Protein AF-A0A813DKB6-F1 (afdb_monomer_lite)

Secondary structure (DSSP, 8-state):
-HHHHHHHHHHHH-HHHHT---EE---SS-TTS-SEEEEEEEEEEE-TT--EEEEEEEEEEEETTEEEEEEEEEEETTEEEEEEEEE---TTB-PPPPTTPPPSB--TT-S--BBPPP--

Radius of gyration: 17.78 Å; chains: 1; bounding box: 48×29×41 Å

Foldseek 3Di:
DLQCVLCVVVCVVPVQNVPWDWAWDPDPDDPVPDQKTKTKTWRWDADPVRDTDTWIKIWIAGNVVGKIWMWTWDDDPPDIDTDTDDMPQPQFDQDDDDVPDDFPDDDPPDPTTGGGDDPD

pLDDT: mean 73.5, std 16.62, range [36.88, 92.88]

Organism: Polarella glacialis (NCBI:txid89957)

Structure (mmCIF, N/CA/C/O backbone):
data_AF-A0A813DKB6-F1
#
_entry.id   AF-A0A813DKB6-F1
#
loop_
_atom_site.group_PDB
_atom_site.id
_atom_site.type_symbol
_atom_site.label_atom_id
_atom_site.label_alt_id
_atom_site.label_comp_id
_atom_site.label_asym_id
_atom_site.label_entity_id
_atom_site.label_seq_id
_atom_site.pdbx_PDB_ins_code
_atom_site.Cartn_x
_atom_site.Cartn_y
_atom_site.Cartn_z
_atom_site.occupancy
_atom_site.B_iso_or_equiv
_atom_site.auth_seq_id
_atom_site.auth_comp_id
_atom_site.auth_asym_id
_atom_site.auth_atom_id
_atom_site.pdbx_PDB_model_num
ATOM 1 N N . ALA A 1 1 ? 4.210 -4.316 18.990 1.00 75.69 1 ALA A N 1
ATOM 2 C CA . ALA A 1 1 ? 3.966 -2.859 18.838 1.00 75.69 1 ALA A CA 1
ATOM 3 C C . ALA A 1 1 ? 2.849 -2.648 17.815 1.00 75.69 1 ALA A C 1
ATOM 5 O O . ALA A 1 1 ? 2.770 -3.451 16.893 1.00 75.69 1 ALA A O 1
ATOM 6 N N . TRP A 1 2 ? 1.994 -1.627 17.962 1.00 85.56 2 TRP A N 1
ATOM 7 C CA . TRP A 1 2 ? 0.790 -1.395 17.131 1.00 85.56 2 TRP A CA 1
ATOM 8 C C . TRP A 1 2 ? 1.026 -1.518 15.612 1.00 85.56 2 TRP A C 1
ATOM 10 O O . TRP A 1 2 ? 0.178 -2.033 14.896 1.00 85.56 2 TRP A O 1
ATOM 20 N N . LEU A 1 3 ? 2.212 -1.128 15.131 1.00 87.25 3 LEU A N 1
ATOM 21 C CA . LEU A 1 3 ? 2.604 -1.225 13.723 1.00 87.25 3 LEU A CA 1
ATOM 22 C C . LEU A 1 3 ? 2.464 -2.654 13.171 1.00 87.25 3 LEU A C 1
ATOM 24 O O . LEU A 1 3 ? 1.981 -2.838 12.060 1.00 87.25 3 LEU A O 1
ATOM 28 N N . GLN A 1 4 ? 2.844 -3.668 13.956 1.00 87.75 4 GLN A N 1
ATOM 29 C CA . GLN A 1 4 ? 2.677 -5.074 13.571 1.00 87.75 4 GLN A CA 1
ATOM 30 C C . GLN A 1 4 ? 1.203 -5.485 13.535 1.00 87.75 4 GLN A C 1
ATOM 32 O O . GLN A 1 4 ? 0.820 -6.246 12.657 1.00 87.75 4 GLN A O 1
ATOM 37 N N . GLN A 1 5 ? 0.374 -4.967 14.448 1.00 88.00 5 GLN A N 1
ATOM 38 C CA . GLN A 1 5 ? -1.061 -5.275 14.481 1.00 88.00 5 GLN A CA 1
ATOM 39 C C . GLN A 1 5 ? -1.774 -4.763 13.222 1.00 88.00 5 GLN A C 1
ATOM 41 O O . GLN A 1 5 ? -2.681 -5.425 12.735 1.00 88.00 5 GLN A O 1
ATOM 46 N N . VAL A 1 6 ? -1.333 -3.624 12.677 1.00 86.44 6 VAL A N 1
ATOM 47 C CA . VAL A 1 6 ? -1.876 -3.062 11.430 1.00 86.44 6 VAL A CA 1
ATOM 48 C C . VAL A 1 6 ? -1.288 -3.751 10.189 1.00 86.44 6 VAL A C 1
ATOM 50 O O . VAL A 1 6 ? -2.013 -4.040 9.241 1.00 86.44 6 VAL A O 1
ATOM 53 N N . LEU A 1 7 ? 0.018 -4.042 10.174 1.00 87.44 7 LEU A N 1
ATOM 54 C CA . LEU A 1 7 ? 0.693 -4.599 8.993 1.00 87.44 7 LEU A CA 1
ATOM 55 C C . LEU A 1 7 ? 0.439 -6.087 8.758 1.00 87.44 7 LEU A C 1
ATOM 57 O O . LEU A 1 7 ? 0.376 -6.508 7.605 1.00 87.44 7 LEU A O 1
ATOM 61 N N . GLU A 1 8 ? 0.359 -6.903 9.807 1.00 88.06 8 GLU A N 1
ATOM 62 C CA . GLU A 1 8 ? 0.365 -8.362 9.649 1.00 88.06 8 GLU A CA 1
ATOM 63 C C . GLU A 1 8 ? -0.849 -8.919 8.879 1.00 88.06 8 GLU A C 1
ATOM 65 O O . GLU A 1 8 ? -0.642 -9.775 8.010 1.00 88.06 8 GLU A O 1
ATOM 70 N N . PRO A 1 9 ? -2.085 -8.409 9.073 1.00 85.94 9 PRO A N 1
ATOM 71 C CA . PRO A 1 9 ? -3.223 -8.799 8.240 1.00 85.94 9 PRO A CA 1
ATOM 72 C C . PRO A 1 9 ? -2.972 -8.528 6.752 1.00 85.94 9 PRO A C 1
ATOM 74 O O . PRO A 1 9 ? -3.234 -9.378 5.902 1.00 85.94 9 PRO A O 1
ATOM 77 N N . VAL A 1 10 ? -2.380 -7.373 6.435 1.00 84.19 10 VAL A N 1
ATOM 78 C CA . VAL A 1 10 ? -2.063 -6.975 5.058 1.00 84.19 10 VAL A CA 1
ATOM 79 C C . VAL A 1 10 ? -0.943 -7.837 4.474 1.00 84.19 10 VAL A C 1
ATOM 81 O O . VAL A 1 10 ? -1.032 -8.252 3.322 1.00 84.19 10 VAL A O 1
ATOM 84 N N . ARG A 1 11 ? 0.085 -8.180 5.259 1.00 84.94 11 ARG A N 1
ATOM 85 C CA . ARG A 1 11 ? 1.163 -9.090 4.825 1.00 84.94 11 ARG A CA 1
ATOM 86 C C . ARG A 1 11 ? 0.660 -10.507 4.561 1.00 84.94 11 ARG A C 1
ATOM 88 O O . ARG A 1 11 ? 1.148 -11.155 3.641 1.00 84.94 11 ARG A O 1
ATOM 95 N N . THR A 1 12 ? -0.321 -10.959 5.337 1.00 79.38 12 THR A N 1
ATOM 96 C CA . THR A 1 12 ? -0.978 -12.257 5.136 1.00 79.38 12 THR A CA 1
ATOM 97 C C . THR A 1 12 ? -1.844 -12.247 3.875 1.00 79.38 12 THR A C 1
ATOM 99 O O . THR A 1 12 ? -1.794 -13.186 3.085 1.00 79.38 12 THR A O 1
ATOM 102 N N . ALA A 1 13 ? -2.605 -11.171 3.653 1.00 77.06 13 ALA A N 1
ATOM 103 C CA . ALA A 1 13 ? -3.496 -11.033 2.501 1.00 77.06 13 ALA A CA 1
ATOM 104 C C . ALA A 1 13 ? -2.761 -10.736 1.181 1.00 77.06 13 ALA A C 1
ATOM 106 O O . ALA A 1 13 ? -3.254 -11.084 0.109 1.00 77.06 13 ALA A O 1
ATOM 107 N N . VAL A 1 14 ? -1.584 -10.103 1.243 1.00 77.88 14 VAL A N 1
ATOM 108 C CA . VAL A 1 14 ? -0.786 -9.709 0.076 1.00 77.88 14 VAL A CA 1
ATOM 109 C C . VAL A 1 14 ? 0.591 -10.385 0.147 1.00 77.88 14 VAL A C 1
ATOM 111 O O . VAL A 1 14 ? 1.555 -9.788 0.638 1.00 77.88 14 VAL A O 1
ATOM 114 N N . PRO A 1 15 ? 0.737 -11.613 -0.395 1.00 74.31 15 PRO A N 1
ATOM 115 C CA . PRO A 1 15 ? 1.975 -12.397 -0.301 1.00 74.31 15 PRO A CA 1
ATOM 116 C C . PRO A 1 15 ? 3.216 -11.678 -0.840 1.00 74.31 15 PRO A C 1
ATOM 118 O O . PRO A 1 15 ? 4.328 -11.889 -0.358 1.00 74.31 15 PRO A O 1
ATOM 121 N N . GLN A 1 16 ? 3.028 -10.781 -1.813 1.00 74.25 16 GLN A N 1
ATOM 122 C CA . GLN A 1 16 ? 4.104 -9.964 -2.377 1.00 74.25 16 GLN A CA 1
ATOM 123 C C . GLN A 1 16 ? 4.773 -9.062 -1.327 1.00 74.25 16 GLN A C 1
ATOM 125 O O . GLN A 1 16 ? 5.943 -8.734 -1.482 1.00 74.25 16 GLN A O 1
ATOM 130 N N . LEU A 1 17 ? 4.064 -8.688 -0.255 1.00 74.50 17 LEU A N 1
ATOM 131 C CA . LEU A 1 17 ? 4.597 -7.892 0.855 1.00 74.50 17 LEU A CA 1
ATOM 132 C C . LEU A 1 17 ? 5.271 -8.738 1.925 1.00 74.50 17 LEU A C 1
ATOM 134 O O . LEU A 1 17 ? 6.164 -8.251 2.617 1.00 74.50 17 LEU A O 1
ATOM 138 N N . ALA A 1 18 ? 4.859 -9.998 2.077 1.00 74.69 18 ALA A N 1
ATOM 139 C CA . ALA A 1 18 ? 5.483 -10.911 3.026 1.00 74.69 18 ALA A CA 1
ATOM 140 C C . ALA A 1 18 ? 6.970 -11.127 2.695 1.00 74.69 18 ALA A C 1
ATOM 142 O O . ALA A 1 18 ? 7.784 -11.230 3.612 1.00 74.69 18 ALA A O 1
ATOM 143 N N . ALA A 1 19 ? 7.312 -11.113 1.401 1.00 75.69 19 ALA A N 1
ATOM 144 C CA . ALA A 1 19 ? 8.670 -11.273 0.884 1.00 75.69 19 ALA A CA 1
ATOM 145 C C . ALA A 1 19 ? 9.551 -10.009 0.969 1.00 75.69 19 ALA A C 1
ATOM 147 O O . ALA A 1 19 ? 10.743 -10.082 0.674 1.00 75.69 19 ALA A O 1
ATOM 148 N N . LEU A 1 20 ? 8.997 -8.848 1.339 1.00 79.94 20 LEU A N 1
ATOM 149 C CA . LEU A 1 20 ? 9.742 -7.590 1.363 1.00 79.94 20 LEU A CA 1
ATOM 150 C C . LEU A 1 20 ? 10.499 -7.397 2.679 1.00 79.94 20 LEU A C 1
ATOM 152 O O . LEU A 1 20 ? 9.928 -7.483 3.767 1.00 79.94 20 LEU A O 1
ATOM 156 N N . GLU A 1 21 ? 11.777 -7.027 2.579 1.00 82.44 21 GLU A N 1
ATOM 157 C CA . GLU A 1 21 ? 12.531 -6.503 3.717 1.00 82.44 21 GLU A CA 1
ATOM 158 C C . GLU A 1 21 ? 12.122 -5.040 3.955 1.00 82.44 21 G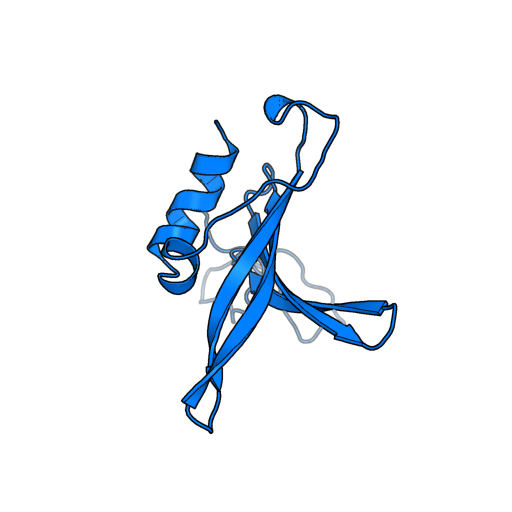LU A C 1
ATOM 160 O O . GLU A 1 21 ? 12.545 -4.129 3.238 1.00 82.44 21 GLU A O 1
ATOM 165 N N . LEU A 1 22 ? 11.261 -4.818 4.952 1.00 82.94 22 LEU A N 1
ATOM 166 C CA . LEU A 1 22 ? 10.778 -3.487 5.315 1.00 82.94 22 LEU A CA 1
ATOM 167 C C . LEU A 1 22 ? 11.802 -2.768 6.195 1.00 82.94 22 LEU A C 1
ATOM 169 O O . LEU A 1 22 ? 12.145 -3.226 7.287 1.00 82.94 22 LEU A O 1
ATOM 173 N N . ARG A 1 23 ? 12.249 -1.596 5.751 1.00 82.88 23 ARG A N 1
ATOM 174 C CA . ARG A 1 23 ? 13.129 -0.705 6.508 1.00 82.88 23 ARG A CA 1
ATOM 175 C C . ARG A 1 23 ? 12.371 0.545 6.892 1.00 82.88 23 ARG A C 1
ATOM 177 O O . ARG A 1 23 ? 11.771 1.202 6.050 1.00 82.88 23 ARG A O 1
ATOM 184 N N . ARG A 1 24 ? 12.409 0.909 8.167 1.00 77.56 24 ARG A N 1
ATOM 185 C CA . ARG A 1 24 ? 11.779 2.148 8.621 1.00 77.56 24 ARG A CA 1
ATOM 186 C C . ARG A 1 24 ? 12.527 3.349 8.045 1.00 77.56 24 ARG A C 1
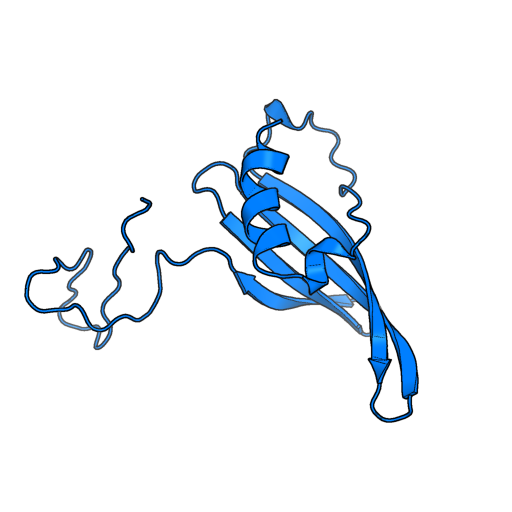ATOM 188 O O . ARG A 1 24 ? 13.759 3.390 8.111 1.00 77.56 24 ARG A O 1
ATOM 195 N N . SER A 1 25 ? 11.793 4.321 7.504 1.00 69.44 25 SER A N 1
ATOM 196 C CA . SER A 1 25 ? 12.376 5.622 7.178 1.00 69.44 25 SER A CA 1
ATOM 197 C C . SER A 1 25 ? 12.964 6.243 8.452 1.00 69.44 25 SER A C 1
ATOM 199 O O . SER A 1 25 ? 12.498 5.958 9.558 1.00 69.44 25 SER A O 1
ATOM 201 N N . ARG A 1 26 ? 14.041 7.029 8.333 1.00 62.44 26 ARG A N 1
ATOM 202 C CA . ARG A 1 26 ? 14.744 7.623 9.485 1.00 62.44 26 ARG A CA 1
ATOM 203 C C . ARG A 1 26 ? 13.892 8.710 10.147 1.00 62.44 26 ARG A C 1
ATOM 205 O O . ARG A 1 26 ? 14.194 9.895 10.038 1.00 62.44 26 ARG A O 1
ATOM 212 N N . ASP A 1 27 ? 12.881 8.305 10.898 1.00 57.06 27 ASP A N 1
ATOM 213 C CA . ASP A 1 27 ? 12.181 9.194 11.810 1.00 57.06 27 ASP A CA 1
ATOM 214 C C . ASP A 1 27 ? 12.975 9.300 13.110 1.00 57.06 27 ASP A C 1
ATOM 216 O O . ASP A 1 27 ? 13.328 8.300 13.736 1.00 57.06 27 ASP A O 1
ATOM 220 N N . LYS A 1 28 ? 13.227 10.535 13.551 1.00 55.50 28 LYS A N 1
ATOM 221 C CA . LYS A 1 28 ? 13.833 10.829 14.862 1.00 55.50 28 LYS A CA 1
ATOM 222 C C . LYS A 1 28 ? 12.870 10.577 16.035 1.00 55.50 28 LYS A C 1
ATOM 224 O O . LYS A 1 28 ? 13.244 10.811 17.180 1.00 55.50 28 LYS A O 1
ATOM 229 N N . VAL A 1 29 ? 11.637 10.138 15.762 1.00 58.94 29 VAL A N 1
ATOM 230 C CA . VAL A 1 29 ? 10.547 10.054 16.742 1.00 58.94 29 VAL A CA 1
ATOM 231 C C . VAL A 1 29 ? 10.245 8.586 17.107 1.00 58.94 29 VAL A C 1
ATOM 233 O O . VAL A 1 29 ? 10.095 7.739 16.212 1.00 58.94 29 VAL A O 1
ATOM 236 N N . PRO A 1 30 ? 10.149 8.246 18.409 1.00 60.59 30 PRO A N 1
ATOM 237 C CA . PRO A 1 30 ? 9.814 6.896 18.875 1.00 60.59 30 PRO A CA 1
ATOM 238 C C . PRO A 1 30 ? 8.477 6.406 18.304 1.00 60.59 30 PRO A C 1
ATOM 240 O O . PRO A 1 30 ? 7.501 7.149 18.312 1.00 60.59 30 PRO A O 1
ATOM 243 N N . SER A 1 31 ? 8.407 5.149 17.837 1.00 59.34 31 SER A N 1
ATOM 244 C CA . SER A 1 31 ? 7.247 4.626 17.076 1.00 59.34 31 SER A CA 1
ATOM 245 C C . SER A 1 31 ? 5.916 4.641 17.835 1.00 59.34 31 SER A C 1
ATOM 247 O O . SER A 1 31 ? 4.856 4.563 17.227 1.00 59.34 31 SER A O 1
ATOM 249 N N . GLU A 1 32 ? 5.955 4.727 19.162 1.00 63.12 32 GLU A N 1
ATOM 250 C CA . GLU A 1 32 ? 4.761 4.702 20.012 1.00 63.12 32 GLU A CA 1
ATOM 251 C C . GLU A 1 32 ? 4.027 6.047 20.053 1.00 63.12 32 GLU A C 1
ATOM 253 O O . GLU A 1 32 ? 2.825 6.075 20.314 1.00 63.12 32 GLU A O 1
ATOM 258 N N . ALA A 1 33 ? 4.733 7.140 19.741 1.00 65.94 33 ALA A N 1
ATOM 259 C CA . ALA A 1 33 ? 4.201 8.500 19.734 1.00 65.94 33 ALA A CA 1
ATOM 260 C C . ALA A 1 33 ? 3.734 8.967 18.345 1.00 65.94 33 ALA A C 1
ATOM 262 O O . ALA A 1 33 ? 3.176 10.056 18.229 1.00 65.94 33 ALA A O 1
ATOM 263 N N . VAL A 1 34 ? 3.969 8.178 17.289 1.00 73.75 34 VAL A N 1
ATOM 264 C CA . VAL A 1 34 ? 3.627 8.567 15.915 1.00 73.75 34 VAL A CA 1
ATOM 265 C C . VAL A 1 34 ? 2.365 7.838 15.469 1.00 73.75 34 VAL A C 1
ATOM 267 O O . VAL A 1 34 ? 2.275 6.617 15.571 1.00 73.75 34 VAL A O 1
ATOM 270 N N . ALA A 1 35 ? 1.386 8.595 14.974 1.00 81.38 35 ALA A N 1
ATOM 271 C CA . ALA A 1 35 ? 0.156 8.051 14.396 1.00 81.38 35 ALA A CA 1
ATOM 272 C C . ALA A 1 35 ? 0.369 7.458 12.990 1.00 81.38 35 ALA A C 1
ATOM 274 O O . ALA A 1 35 ? -0.519 6.792 12.468 1.00 81.38 35 ALA A O 1
ATOM 275 N N . GLU A 1 36 ? 1.535 7.698 12.390 1.00 85.94 36 GLU A N 1
ATOM 276 C CA . GLU A 1 36 ? 1.885 7.324 11.025 1.00 85.94 36 GLU A CA 1
ATOM 277 C C . GLU A 1 36 ? 3.351 6.877 10.960 1.00 85.94 36 GLU A C 1
ATOM 279 O O . GLU A 1 36 ? 4.217 7.463 11.607 1.00 85.94 36 GLU A O 1
ATOM 284 N N . VAL A 1 37 ? 3.649 5.840 10.181 1.00 87.81 37 VAL A N 1
ATOM 285 C CA . VAL A 1 37 ? 5.015 5.375 9.929 1.00 87.81 37 VAL A CA 1
ATOM 286 C C . VAL A 1 37 ? 5.199 5.132 8.439 1.00 87.81 37 VAL A C 1
ATOM 288 O O . VAL A 1 37 ? 4.396 4.439 7.816 1.00 87.81 37 VAL A O 1
ATOM 291 N N . TRP A 1 38 ? 6.302 5.646 7.895 1.00 88.25 38 TRP A N 1
ATOM 292 C CA . TRP A 1 38 ? 6.748 5.339 6.540 1.00 88.25 38 TRP A CA 1
ATOM 293 C C . TRP A 1 38 ? 7.830 4.262 6.560 1.00 88.25 38 TRP A C 1
ATOM 295 O O . TRP A 1 38 ? 8.852 4.377 7.248 1.00 88.25 38 TRP A O 1
ATOM 305 N N . LEU A 1 39 ? 7.610 3.206 5.786 1.00 89.62 39 LEU A N 1
ATOM 306 C CA . LEU A 1 39 ? 8.556 2.119 5.570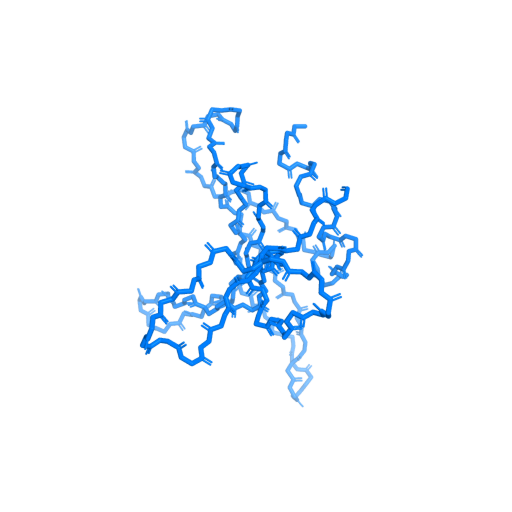 1.00 89.62 39 LEU A CA 1
ATOM 307 C C . LEU A 1 39 ? 8.981 2.121 4.103 1.00 89.62 39 LEU A C 1
ATOM 309 O O . LEU A 1 39 ? 8.160 2.309 3.216 1.00 89.62 39 LEU A O 1
ATOM 313 N N . ALA A 1 40 ? 10.256 1.881 3.846 1.00 89.56 40 ALA A N 1
ATOM 314 C CA . ALA A 1 40 ? 10.795 1.655 2.518 1.00 89.56 40 ALA A CA 1
ATOM 315 C C . ALA A 1 40 ? 11.096 0.168 2.338 1.00 89.56 40 ALA A C 1
ATOM 317 O O . ALA A 1 40 ? 11.538 -0.506 3.270 1.00 89.56 40 ALA A O 1
ATOM 318 N N . ALA A 1 41 ? 10.896 -0.338 1.130 1.00 88.75 41 ALA A N 1
ATOM 319 C CA . ALA A 1 41 ? 11.227 -1.706 0.780 1.00 88.75 41 ALA A CA 1
ATOM 320 C C . ALA A 1 41 ? 11.748 -1.781 -0.650 1.00 88.75 41 ALA A C 1
ATOM 322 O O . ALA A 1 41 ? 11.420 -0.944 -1.486 1.00 88.75 41 ALA A O 1
ATOM 323 N N . VAL A 1 42 ? 12.538 -2.806 -0.951 1.00 86.75 42 VAL A N 1
ATOM 324 C CA . VAL A 1 42 ? 12.957 -3.093 -2.325 1.00 86.75 42 VAL A CA 1
ATOM 325 C C . VAL A 1 42 ? 12.297 -4.392 -2.749 1.00 86.75 42 VAL A C 1
ATOM 327 O O . VAL A 1 42 ? 12.591 -5.448 -2.196 1.00 86.75 42 VAL A O 1
ATOM 330 N N . ALA A 1 43 ? 11.402 -4.306 -3.727 1.00 83.38 43 ALA A N 1
ATOM 331 C CA . ALA A 1 43 ? 10.840 -5.466 -4.392 1.00 83.38 43 ALA A CA 1
ATOM 332 C C . ALA A 1 43 ? 11.782 -5.904 -5.517 1.00 83.38 43 ALA A C 1
ATOM 334 O O . ALA A 1 43 ? 12.239 -5.084 -6.315 1.00 83.38 43 ALA A O 1
ATOM 335 N N . THR A 1 44 ? 12.071 -7.198 -5.592 1.00 80.69 44 THR A N 1
ATOM 336 C CA . THR A 1 44 ? 12.771 -7.803 -6.729 1.00 80.69 44 THR A CA 1
ATOM 337 C C . THR A 1 44 ? 11.768 -8.555 -7.587 1.00 80.69 44 THR A C 1
ATOM 339 O O . THR A 1 44 ? 11.062 -9.425 -7.082 1.00 80.69 44 THR A O 1
ATOM 342 N N . GLY A 1 45 ? 11.721 -8.240 -8.875 1.00 76.25 45 GLY A N 1
ATOM 343 C CA . GLY A 1 45 ? 10.909 -8.949 -9.861 1.00 76.25 45 GLY A CA 1
ATOM 344 C C . GLY A 1 45 ? 11.684 -9.173 -11.153 1.00 76.25 45 GLY A C 1
ATOM 345 O O . GLY A 1 45 ? 12.833 -8.753 -11.266 1.00 76.25 45 GLY A O 1
ATOM 346 N N . HIS A 1 46 ? 11.048 -9.823 -12.122 1.00 73.44 46 HIS A N 1
ATOM 347 C CA . HIS A 1 46 ? 11.580 -9.960 -13.476 1.00 73.44 46 HIS A CA 1
ATOM 348 C C . HIS A 1 46 ? 10.744 -9.101 -14.429 1.00 73.44 46 HIS A C 1
ATOM 350 O O . HIS A 1 46 ? 9.521 -9.024 -14.284 1.00 73.44 46 HIS A O 1
ATOM 356 N N . ASP A 1 47 ? 11.392 -8.408 -15.365 1.00 80.25 47 ASP A N 1
ATOM 357 C CA . ASP A 1 47 ? 10.686 -7.713 -16.443 1.00 80.25 47 ASP A CA 1
ATOM 358 C C . ASP A 1 47 ? 10.243 -8.685 -17.555 1.00 80.25 47 ASP A C 1
ATOM 360 O O . ASP A 1 47 ? 10.446 -9.896 -17.484 1.00 80.25 47 ASP A O 1
ATOM 364 N N . ARG A 1 48 ? 9.641 -8.153 -18.628 1.00 77.50 48 ARG A N 1
ATOM 365 C CA . ARG A 1 48 ? 9.218 -8.963 -19.789 1.00 77.50 48 ARG A CA 1
ATOM 366 C C . ARG A 1 48 ? 10.383 -9.624 -20.540 1.00 77.50 48 ARG A C 1
ATOM 368 O O . ARG A 1 48 ? 10.134 -10.509 -21.350 1.00 77.50 48 ARG A O 1
ATOM 375 N N . SER A 1 49 ? 11.615 -9.173 -20.309 1.00 82.50 49 SER A N 1
ATOM 376 C CA . SER A 1 49 ? 12.846 -9.727 -20.886 1.00 82.50 49 SER A CA 1
ATOM 377 C C . SER A 1 49 ? 13.569 -10.661 -19.909 1.00 82.50 49 SER A C 1
ATOM 379 O O . SER A 1 49 ? 14.741 -10.964 -20.128 1.00 82.50 49 SER A O 1
ATOM 381 N N . ASP A 1 50 ? 12.899 -11.069 -18.826 1.00 78.38 50 ASP A N 1
ATOM 382 C CA . ASP A 1 50 ? 13.443 -11.890 -17.742 1.00 78.38 50 ASP A CA 1
ATOM 383 C C . ASP A 1 50 ? 14.665 -11.269 -17.040 1.00 78.38 50 ASP A C 1
ATOM 385 O O . ASP A 1 50 ? 15.521 -11.948 -16.473 1.00 78.38 50 ASP A O 1
ATOM 389 N N . ARG A 1 51 ? 14.786 -9.937 -17.067 1.00 77.62 51 ARG A N 1
ATOM 390 C CA . ARG A 1 51 ? 15.829 -9.232 -16.319 1.00 77.62 51 ARG A CA 1
ATOM 391 C C . ARG A 1 51 ? 15.354 -8.957 -14.908 1.00 77.62 51 ARG A C 1
ATOM 393 O O . ARG A 1 51 ? 14.252 -8.452 -14.707 1.00 77.62 51 ARG A O 1
ATOM 400 N N . LEU A 1 52 ? 16.233 -9.202 -13.939 1.00 75.19 52 LEU A N 1
ATOM 401 C CA . LEU A 1 52 ? 16.004 -8.824 -12.551 1.00 75.19 52 LEU A CA 1
ATOM 402 C C . LEU A 1 52 ? 15.873 -7.298 -12.440 1.00 75.19 52 LEU A C 1
ATOM 404 O O . LEU A 1 52 ? 16.839 -6.561 -12.645 1.00 75.19 52 LEU A O 1
ATOM 408 N N . VAL A 1 53 ? 14.689 -6.828 -12.064 1.00 78.31 53 VAL A N 1
ATOM 409 C CA . VAL A 1 53 ? 14.401 -5.422 -11.789 1.00 78.31 53 VAL A CA 1
ATOM 410 C C . VAL A 1 53 ? 14.206 -5.236 -10.293 1.00 78.31 53 VAL A C 1
ATOM 412 O O . VAL A 1 53 ? 13.500 -5.996 -9.627 1.00 78.31 53 VAL A O 1
ATOM 415 N N . ARG A 1 54 ? 14.849 -4.197 -9.760 1.00 81.19 54 ARG A N 1
ATOM 416 C CA . ARG A 1 54 ? 14.630 -3.718 -8.397 1.00 81.19 54 ARG A CA 1
ATOM 417 C C . ARG A 1 54 ? 13.664 -2.548 -8.456 1.00 81.19 54 ARG A C 1
ATOM 419 O O . ARG A 1 54 ? 13.963 -1.543 -9.093 1.00 81.19 54 ARG A O 1
ATOM 426 N N . GLN A 1 55 ? 12.531 -2.683 -7.787 1.00 85.75 55 GLN A N 1
ATOM 427 C CA . GLN A 1 55 ? 11.534 -1.634 -7.659 1.00 85.75 55 GLN A CA 1
ATOM 428 C C . GLN A 1 55 ? 11.507 -1.147 -6.212 1.00 85.75 55 GLN A C 1
ATOM 430 O O . GLN A 1 55 ? 11.370 -1.944 -5.283 1.00 85.75 55 GLN A O 1
ATOM 435 N N . LEU A 1 56 ? 11.644 0.162 -6.017 1.00 89.44 56 LEU A N 1
ATOM 436 C CA . LEU A 1 56 ? 11.489 0.769 -4.703 1.00 89.44 56 LEU A CA 1
ATOM 437 C C . LEU A 1 56 ? 9.995 0.860 -4.370 1.00 89.44 56 LEU A C 1
ATOM 439 O O . LEU A 1 56 ? 9.194 1.322 -5.183 1.00 89.44 56 LEU A O 1
ATOM 443 N N . LYS A 1 57 ? 9.632 0.405 -3.174 1.00 90.12 57 LYS A N 1
ATOM 444 C CA . LYS A 1 57 ? 8.291 0.509 -2.605 1.00 90.12 57 LYS A CA 1
ATOM 445 C C . LYS A 1 57 ? 8.358 1.395 -1.369 1.00 90.12 57 LYS A C 1
ATOM 447 O O . LYS A 1 57 ? 9.305 1.298 -0.585 1.00 90.12 57 LYS A O 1
ATOM 452 N N . GLU A 1 58 ? 7.324 2.187 -1.153 1.00 91.50 58 GLU A N 1
ATOM 453 C CA . GLU A 1 58 ? 7.078 2.847 0.125 1.00 91.50 58 GLU A CA 1
ATOM 454 C C . GLU A 1 58 ? 5.730 2.405 0.679 1.00 91.50 58 GLU A C 1
ATOM 456 O O . GLU A 1 58 ? 4.754 2.296 -0.057 1.00 91.50 58 GLU A O 1
ATOM 461 N N . LEU A 1 59 ? 5.685 2.124 1.977 1.00 91.12 59 LEU A N 1
ATOM 462 C CA . LEU A 1 59 ? 4.477 1.766 2.698 1.00 91.12 59 LEU A CA 1
ATOM 463 C C . LEU A 1 59 ? 4.203 2.857 3.724 1.00 91.12 59 LEU A C 1
ATOM 465 O O . LEU A 1 59 ? 5.067 3.170 4.546 1.00 91.12 59 LEU A O 1
ATOM 469 N N . ARG A 1 60 ? 2.990 3.391 3.704 1.00 90.56 60 ARG A N 1
ATOM 470 C CA . ARG A 1 60 ? 2.488 4.307 4.720 1.00 90.56 60 ARG A CA 1
ATOM 471 C C . ARG A 1 60 ? 1.540 3.536 5.617 1.00 90.56 60 ARG A C 1
ATOM 473 O O . ARG A 1 60 ? 0.558 2.977 5.138 1.00 90.56 60 ARG A O 1
ATOM 480 N N . VAL A 1 61 ? 1.843 3.493 6.909 1.00 89.19 61 VAL A N 1
ATOM 481 C CA . VAL A 1 61 ? 1.030 2.784 7.897 1.00 89.19 61 VAL A CA 1
ATOM 482 C C . VAL A 1 61 ? 0.498 3.769 8.916 1.00 89.19 61 VAL A C 1
ATOM 484 O O . VAL A 1 61 ? 1.274 4.400 9.631 1.00 89.19 61 VAL A O 1
ATOM 487 N N . GLN A 1 62 ? -0.820 3.884 8.994 1.00 87.94 62 GLN A N 1
ATOM 488 C CA . GLN A 1 62 ? -1.524 4.721 9.954 1.00 87.94 62 GLN A CA 1
ATOM 489 C C . GLN A 1 62 ? -2.062 3.874 11.100 1.00 87.94 62 GLN A C 1
ATOM 491 O O . GLN A 1 62 ? -2.479 2.733 10.912 1.00 87.94 62 GLN A O 1
ATOM 496 N N . ARG A 1 63 ? -2.042 4.437 12.307 1.00 84.38 63 ARG A N 1
ATOM 497 C CA . ARG A 1 63 ? -2.561 3.788 13.512 1.00 84.38 63 ARG A CA 1
ATOM 498 C C . ARG A 1 63 ? -4.069 3.973 13.660 1.00 84.38 63 ARG A C 1
ATOM 500 O O . ARG A 1 63 ? -4.737 3.058 14.132 1.00 84.38 63 ARG A O 1
ATOM 507 N N . GLN A 1 64 ? -4.584 5.159 13.332 1.00 80.81 64 GLN A N 1
ATOM 508 C CA . GLN A 1 64 ? -5.986 5.513 13.548 1.00 80.81 64 GLN A CA 1
ATOM 509 C C . GLN A 1 64 ? -6.477 6.535 12.497 1.00 80.81 64 GLN A C 1
ATOM 511 O O . GLN A 1 64 ? -6.075 7.697 12.578 1.00 80.81 64 GLN A O 1
ATOM 516 N N . PRO A 1 65 ? -7.345 6.129 11.546 1.00 82.62 65 PRO A N 1
ATOM 517 C CA . PRO A 1 65 ? -7.797 4.750 11.325 1.00 82.62 65 PRO A CA 1
ATOM 518 C C . PRO A 1 65 ? -6.625 3.815 10.943 1.00 82.62 65 PRO A C 1
ATOM 520 O O . PRO A 1 65 ? -5.618 4.287 10.411 1.00 82.62 65 PRO A O 1
ATOM 523 N N . PRO A 1 66 ? -6.696 2.507 11.261 1.00 84.44 66 PRO A N 1
ATOM 524 C CA . PRO A 1 66 ? -5.653 1.555 10.891 1.00 84.44 66 PRO A CA 1
ATOM 525 C C . PRO A 1 66 ? -5.674 1.316 9.376 1.00 84.44 66 PRO A C 1
ATOM 527 O O . PRO A 1 66 ? -6.555 0.634 8.860 1.00 84.44 66 PRO A O 1
ATOM 530 N N . VAL A 1 67 ? -4.707 1.891 8.662 1.00 86.88 67 VAL A N 1
ATOM 531 C CA . VAL A 1 67 ? -4.632 1.843 7.193 1.00 86.88 67 VAL A CA 1
ATOM 532 C C . VAL A 1 67 ? -3.198 1.581 6.744 1.00 86.88 67 VAL A C 1
ATOM 534 O O . VAL A 1 67 ? -2.248 2.109 7.323 1.00 86.88 67 VAL A O 1
ATOM 537 N N . VAL A 1 68 ? -3.043 0.775 5.696 1.00 88.06 68 VAL A N 1
ATOM 538 C CA . VAL A 1 68 ? -1.786 0.522 4.990 1.00 88.06 68 VAL A CA 1
ATOM 539 C C . VAL A 1 68 ? -1.949 0.925 3.533 1.00 88.06 68 VAL A C 1
ATOM 541 O O . VAL A 1 68 ? -2.722 0.316 2.798 1.00 88.06 68 VAL A O 1
ATOM 544 N N . GLU A 1 69 ? -1.172 1.906 3.097 1.00 89.94 69 GLU A N 1
ATOM 545 C CA . GLU A 1 69 ? -1.073 2.311 1.696 1.00 89.94 69 GLU A CA 1
ATOM 546 C C . GLU A 1 69 ? 0.304 1.933 1.159 1.00 89.94 69 GLU A C 1
ATOM 548 O O . GLU A 1 69 ? 1.299 1.990 1.886 1.00 89.94 69 GLU A O 1
ATOM 553 N N . ILE A 1 70 ? 0.377 1.537 -0.110 1.00 88.69 70 ILE A N 1
ATOM 554 C CA . ILE A 1 70 ? 1.627 1.099 -0.737 1.00 88.69 70 ILE A CA 1
ATOM 555 C C . ILE A 1 70 ? 1.802 1.825 -2.048 1.00 88.69 70 ILE A C 1
ATOM 557 O O . ILE A 1 70 ? 0.881 1.896 -2.864 1.00 88.69 70 ILE A O 1
ATOM 561 N N . TYR A 1 71 ? 3.013 2.316 -2.250 1.00 90.75 71 TYR A N 1
ATOM 562 C CA . TYR A 1 71 ? 3.394 3.117 -3.389 1.00 90.75 71 TYR A CA 1
ATOM 563 C C . TYR A 1 71 ? 4.569 2.480 -4.114 1.00 90.75 71 TYR A C 1
ATOM 565 O O . TYR A 1 71 ? 5.564 2.098 -3.495 1.00 90.75 71 TYR A O 1
ATOM 573 N N . ASP A 1 72 ? 4.472 2.437 -5.435 1.00 90.88 72 ASP A N 1
ATOM 574 C CA . ASP A 1 72 ? 5.623 2.292 -6.310 1.00 90.88 72 ASP A CA 1
ATOM 575 C C . ASP A 1 72 ? 6.350 3.623 -6.371 1.00 90.88 72 ASP A C 1
ATOM 577 O O . ASP A 1 72 ? 5.741 4.658 -6.655 1.00 90.88 72 ASP A O 1
ATOM 581 N N . VAL A 1 73 ? 7.655 3.591 -6.117 1.00 90.94 73 VAL A N 1
ATOM 582 C CA . VAL A 1 73 ? 8.506 4.766 -6.244 1.00 90.94 73 VAL A CA 1
ATOM 583 C C . VAL A 1 73 ? 9.329 4.642 -7.514 1.00 90.94 73 VAL A C 1
ATOM 585 O O . VAL A 1 73 ? 10.160 3.740 -7.646 1.00 90.94 73 VAL A O 1
ATOM 588 N N . THR A 1 74 ? 9.105 5.562 -8.447 1.00 90.44 74 THR A N 1
ATOM 589 C CA . THR A 1 74 ? 9.909 5.691 -9.661 1.00 90.44 74 THR A CA 1
ATOM 590 C C . THR A 1 74 ? 10.777 6.937 -9.584 1.00 90.44 74 THR A C 1
ATOM 592 O O . THR A 1 74 ? 10.337 8.018 -9.189 1.00 90.44 74 THR A O 1
ATOM 595 N N . GLU A 1 75 ? 12.043 6.782 -9.951 1.00 87.88 75 GLU A N 1
ATOM 596 C CA . GLU A 1 75 ? 12.986 7.889 -10.059 1.00 87.88 75 GLU A CA 1
ATOM 597 C C . GLU A 1 75 ? 13.034 8.368 -11.511 1.00 87.88 75 GLU A C 1
ATOM 599 O O . GLU A 1 75 ? 13.290 7.586 -12.428 1.00 87.88 75 GLU A O 1
ATOM 604 N N . HIS A 1 76 ? 12.816 9.663 -11.724 1.00 86.25 76 HIS A N 1
ATOM 605 C CA . HIS A 1 76 ? 13.073 10.319 -13.002 1.00 86.25 76 HIS A CA 1
ATOM 606 C C . HIS A 1 76 ? 13.998 11.518 -12.763 1.00 86.25 76 HIS A C 1
ATOM 608 O O . HIS A 1 76 ? 13.595 12.569 -12.260 1.00 86.25 76 HIS A O 1
ATOM 614 N N . GLY A 1 77 ? 15.277 11.358 -13.111 1.00 88.69 77 GLY A N 1
ATOM 615 C CA . GLY A 1 77 ? 16.295 12.385 -12.896 1.00 88.69 77 GLY A CA 1
ATOM 616 C C . GLY A 1 77 ? 16.584 12.602 -11.410 1.00 88.69 77 GLY A C 1
ATOM 617 O O . GLY A 1 77 ? 17.179 11.751 -10.773 1.00 88.69 77 GLY A O 1
ATOM 618 N N . ARG A 1 78 ? 16.200 13.762 -10.864 1.00 88.69 78 ARG A N 1
ATOM 619 C CA . ARG A 1 78 ? 16.347 14.093 -9.428 1.00 88.69 78 ARG A CA 1
ATOM 620 C C . ARG A 1 78 ? 15.017 14.070 -8.672 1.00 88.69 78 ARG A C 1
ATOM 622 O O . ARG A 1 78 ? 14.934 14.576 -7.554 1.00 88.69 78 ARG A O 1
ATOM 629 N N . GLN A 1 79 ? 13.963 13.574 -9.312 1.00 89.50 79 GLN A N 1
ATOM 630 C CA . GLN A 1 79 ? 12.607 13.577 -8.784 1.00 89.50 79 GLN A CA 1
ATOM 631 C C . GLN A 1 79 ? 12.146 12.144 -8.527 1.00 89.50 79 GLN A C 1
ATOM 633 O O . GLN A 1 79 ? 12.382 11.249 -9.338 1.00 89.50 79 GLN A O 1
ATOM 638 N N . PHE A 1 80 ? 11.472 11.952 -7.395 1.00 87.81 80 PHE A N 1
ATOM 639 C CA . PHE A 1 80 ? 10.855 10.689 -7.007 1.00 87.81 80 PHE A CA 1
ATOM 640 C C . PHE A 1 80 ? 9.342 10.834 -7.103 1.00 87.81 80 PHE A C 1
ATOM 642 O O . PHE A 1 80 ? 8.758 11.718 -6.471 1.00 87.81 80 PHE A O 1
ATOM 649 N N . TYR A 1 81 ? 8.717 9.962 -7.881 1.00 91.38 81 TYR A N 1
ATOM 650 C CA . TYR A 1 81 ? 7.277 9.916 -8.081 1.00 91.38 81 TYR A CA 1
ATOM 651 C C . TYR A 1 81 ? 6.714 8.708 -7.349 1.00 91.38 81 TYR A C 1
ATOM 653 O O . TYR A 1 81 ? 7.295 7.627 -7.394 1.00 91.38 81 TYR A O 1
ATOM 661 N N . ARG A 1 82 ? 5.585 8.901 -6.668 1.00 92.88 82 ARG A N 1
ATOM 662 C CA . ARG A 1 82 ? 4.873 7.855 -5.933 1.00 92.88 82 ARG A CA 1
ATOM 663 C C . ARG A 1 82 ? 3.588 7.531 -6.670 1.00 92.88 82 ARG A C 1
ATOM 665 O O . ARG A 1 82 ? 2.775 8.424 -6.888 1.00 92.88 82 ARG A O 1
ATOM 672 N N . THR A 1 83 ? 3.398 6.267 -7.016 1.00 91.88 83 THR A N 1
ATOM 673 C CA . THR A 1 83 ? 2.147 5.764 -7.593 1.00 91.88 83 THR A CA 1
ATOM 674 C C . THR A 1 83 ? 1.532 4.777 -6.619 1.00 91.88 83 THR A C 1
ATOM 676 O O . THR A 1 83 ? 2.168 3.781 -6.293 1.00 91.88 83 THR A O 1
ATOM 679 N N . GLN A 1 84 ? 0.321 5.042 -6.129 1.00 90.00 84 GLN A N 1
ATOM 680 C CA . GLN A 1 84 ? -0.354 4.129 -5.206 1.00 90.00 84 GLN A CA 1
ATOM 681 C C . GLN A 1 84 ? -0.757 2.847 -5.936 1.00 90.00 84 GLN A C 1
ATOM 683 O O . GLN A 1 84 ? -1.431 2.899 -6.961 1.00 90.00 84 GLN A O 1
ATOM 688 N N . VAL A 1 85 ? -0.342 1.702 -5.400 1.00 87.12 85 VAL A N 1
ATOM 689 C CA . VAL A 1 85 ? -0.623 0.372 -5.964 1.00 87.12 85 VAL A CA 1
ATOM 690 C C . VAL A 1 85 ? -1.502 -0.484 -5.061 1.00 87.12 85 VAL A C 1
ATOM 692 O O . VAL A 1 85 ? -2.043 -1.489 -5.512 1.00 87.12 85 VAL A O 1
ATOM 695 N N . PHE A 1 86 ? -1.656 -0.099 -3.792 1.00 86.25 86 PHE A N 1
ATOM 696 C CA . PHE A 1 86 ? -2.517 -0.788 -2.837 1.00 86.25 86 PHE A CA 1
ATOM 697 C C . PHE A 1 86 ? -2.984 0.162 -1.726 1.00 86.25 86 PHE A C 1
ATOM 699 O O . PHE A 1 86 ? -2.250 1.068 -1.322 1.00 86.25 86 PHE A O 1
ATOM 706 N N . SER A 1 87 ? -4.190 -0.087 -1.213 1.00 88.31 87 SER A N 1
ATOM 707 C CA . SER A 1 87 ? -4.695 0.453 0.050 1.00 88.31 87 SER A CA 1
ATOM 708 C C . SER A 1 87 ? -5.446 -0.642 0.799 1.00 88.31 87 SER A C 1
ATOM 710 O O . SER A 1 87 ? -6.226 -1.370 0.186 1.00 88.31 87 SER A O 1
ATOM 712 N N . SER A 1 88 ? -5.235 -0.751 2.110 1.00 83.62 88 SER A N 1
ATOM 713 C CA . SER A 1 88 ? -6.074 -1.578 2.983 1.00 83.62 88 SER A CA 1
ATOM 714 C C . SER A 1 88 ? -7.359 -0.865 3.406 1.00 83.62 88 SER A C 1
ATOM 716 O O . SER A 1 88 ? -8.182 -1.470 4.091 1.00 83.62 88 SER A O 1
ATOM 718 N N . ASP A 1 89 ? -7.511 0.416 3.061 1.00 74.75 89 ASP A N 1
ATOM 719 C CA . ASP A 1 89 ? -8.739 1.156 3.316 1.00 74.75 89 ASP A CA 1
ATOM 720 C C . ASP A 1 89 ? -9.860 0.601 2.428 1.00 74.75 89 ASP A C 1
ATOM 722 O O . ASP A 1 89 ? -9.906 0.828 1.218 1.00 74.75 89 ASP A O 1
ATOM 726 N N . THR A 1 90 ? -10.744 -0.177 3.045 1.00 58.66 90 THR A N 1
ATOM 727 C CA . THR A 1 90 ? -11.970 -0.697 2.427 1.00 58.66 90 THR A CA 1
ATOM 728 C C . THR A 1 90 ? -13.188 0.162 2.769 1.00 58.66 90 THR A C 1
ATOM 730 O O . THR A 1 90 ? -14.261 -0.053 2.198 1.00 58.66 90 THR A O 1
ATOM 733 N N . ALA A 1 91 ? -13.024 1.164 3.647 1.00 52.06 91 ALA A N 1
ATOM 734 C CA . ALA A 1 91 ? -14.096 2.031 4.129 1.00 52.06 91 ALA A CA 1
ATOM 735 C C . ALA A 1 91 ? -14.561 3.052 3.079 1.00 52.06 91 ALA A C 1
ATOM 737 O O . ALA A 1 91 ? -15.527 3.771 3.308 1.00 52.06 91 ALA A O 1
ATOM 738 N N . TRP A 1 92 ? -13.904 3.092 1.920 1.00 49.16 92 TRP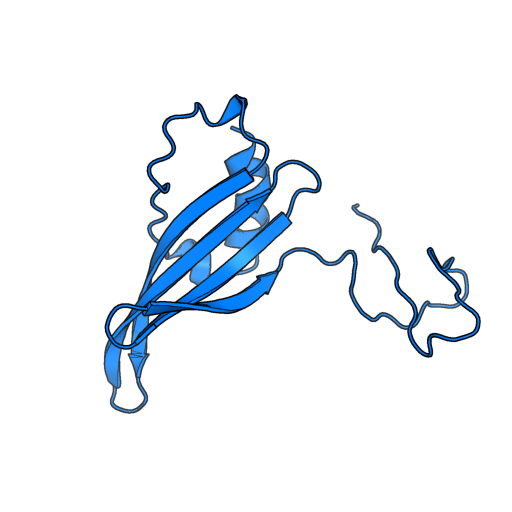 A N 1
ATOM 739 C CA . TRP A 1 92 ? -14.348 3.853 0.758 1.00 49.16 92 TRP A CA 1
ATOM 740 C C . TRP A 1 92 ? -14.222 2.997 -0.499 1.00 49.16 92 TRP A C 1
ATOM 742 O O . TRP A 1 92 ? -13.574 3.355 -1.482 1.00 49.16 92 TRP A O 1
ATOM 752 N N . SER A 1 93 ? -14.838 1.821 -0.467 1.00 44.06 93 SER A N 1
ATOM 753 C CA . SER A 1 93 ? -15.192 1.150 -1.709 1.00 44.06 93 SER A CA 1
ATOM 754 C C . SER A 1 93 ? -16.423 1.859 -2.283 1.00 44.06 93 SER A C 1
ATOM 756 O O . SER A 1 93 ? -17.371 2.153 -1.557 1.00 44.06 93 SER A O 1
ATOM 758 N N . PHE A 1 94 ? -16.414 2.183 -3.582 1.00 47.41 94 PHE A N 1
ATOM 759 C CA . PHE A 1 94 ? -17.641 2.538 -4.301 1.00 47.41 94 PHE A CA 1
ATOM 760 C C . PHE A 1 94 ? -18.529 1.291 -4.325 1.00 47.41 94 PHE A C 1
ATOM 762 O O . PHE A 1 94 ? -18.526 0.537 -5.297 1.00 47.41 94 PHE A O 1
ATOM 769 N N . HIS A 1 95 ? -19.219 1.010 -3.227 1.00 47.31 95 HIS A N 1
ATOM 770 C CA . HIS A 1 95 ? -20.174 -0.076 -3.163 1.00 47.31 95 HIS A CA 1
ATOM 771 C C . HIS A 1 95 ? -21.559 0.491 -3.472 1.00 47.31 95 HIS A C 1
ATOM 773 O O . HIS A 1 95 ? -21.909 1.615 -3.107 1.00 47.31 95 HIS A O 1
ATOM 779 N N . ALA A 1 96 ? -22.331 -0.262 -4.248 1.00 51.22 96 ALA A N 1
ATOM 780 C CA . ALA A 1 96 ? -23.754 -0.004 -4.337 1.00 51.22 96 ALA A CA 1
ATOM 781 C C . ALA A 1 96 ? -24.362 -0.579 -3.049 1.00 51.22 96 ALA A C 1
ATOM 783 O O . ALA A 1 96 ? -24.240 -1.791 -2.851 1.00 51.22 96 ALA A O 1
ATOM 784 N N . PRO A 1 97 ? -24.968 0.240 -2.173 1.00 52.34 97 PRO A N 1
ATOM 785 C CA . PRO A 1 97 ? -25.545 -0.259 -0.933 1.00 52.34 97 PRO A CA 1
ATOM 786 C C . PRO A 1 97 ? -26.596 -1.333 -1.212 1.00 52.34 97 PRO A C 1
ATOM 788 O O . PRO A 1 97 ? -27.447 -1.179 -2.094 1.00 52.34 97 PRO A O 1
ATOM 791 N N . ALA A 1 98 ? -26.537 -2.426 -0.455 1.00 54.94 98 ALA A N 1
ATOM 792 C CA . ALA A 1 98 ? -27.575 -3.444 -0.464 1.00 54.94 98 ALA A CA 1
ATOM 793 C C . ALA A 1 98 ? -28.857 -2.904 0.195 1.00 54.94 98 ALA A C 1
ATOM 795 O O . ALA A 1 98 ? -28.844 -1.919 0.940 1.00 54.94 98 ALA A O 1
ATOM 796 N N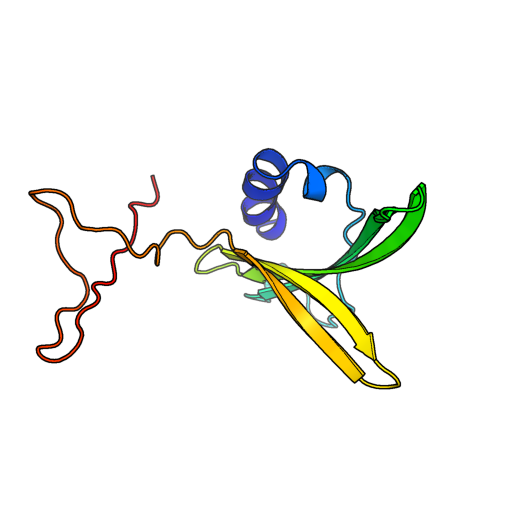 . THR A 1 99 ? -30.001 -3.545 -0.069 1.00 59.09 99 THR A N 1
ATOM 797 C CA . THR A 1 99 ? -31.278 -3.166 0.552 1.00 59.09 99 THR A CA 1
ATOM 798 C C . THR A 1 99 ? -31.168 -3.238 2.081 1.00 59.09 99 THR A C 1
ATOM 800 O O . THR A 1 99 ? -31.122 -4.329 2.640 1.00 59.09 99 THR A O 1
ATOM 803 N N . GLY A 1 100 ? -31.145 -2.078 2.748 1.00 61.00 100 GLY A N 1
ATOM 804 C CA . GLY A 1 100 ? -31.064 -1.958 4.211 1.00 61.00 100 GLY A CA 1
ATOM 805 C C . GLY A 1 100 ? -29.815 -1.245 4.743 1.00 61.00 100 GLY A C 1
ATOM 806 O O . GLY A 1 100 ? -29.783 -0.907 5.923 1.00 61.00 100 GLY A O 1
ATOM 807 N N . GLU A 1 101 ? -28.818 -0.970 3.901 1.00 52.94 101 GLU A N 1
ATOM 808 C CA . GLU A 1 101 ? -27.610 -0.241 4.307 1.00 52.94 101 GLU A CA 1
ATOM 809 C C . GLU A 1 101 ? -27.814 1.284 4.246 1.00 52.94 101 GLU A C 1
ATOM 811 O O . GLU A 1 101 ? -28.458 1.811 3.336 1.00 52.94 101 GLU A O 1
ATOM 816 N N . LEU A 1 102 ? -27.277 2.006 5.238 1.00 51.50 102 LEU A N 1
ATOM 817 C CA . LEU A 1 102 ? -27.432 3.458 5.381 1.00 51.50 102 LEU A CA 1
ATOM 818 C C . LEU A 1 102 ? -26.245 4.213 4.766 1.00 51.50 102 LEU A C 1
ATOM 820 O O . LEU A 1 102 ? -25.086 3.924 5.050 1.00 51.50 102 LEU A O 1
ATOM 824 N N . LEU A 1 103 ? -26.548 5.230 3.957 1.00 54.00 103 LEU A N 1
ATOM 825 C CA . LEU A 1 103 ? -25.558 6.122 3.351 1.00 54.00 103 LEU A CA 1
ATOM 826 C C . LEU A 1 103 ? -24.983 7.098 4.385 1.00 54.00 103 LEU A C 1
ATOM 828 O O . LEU A 1 103 ? -25.737 7.803 5.054 1.00 54.00 103 LEU A O 1
ATOM 832 N N . VAL A 1 104 ? -23.651 7.202 4.461 1.00 49.03 104 VAL A N 1
ATOM 833 C CA . VAL A 1 104 ? -22.967 8.139 5.376 1.00 49.03 104 VAL A CA 1
ATOM 834 C C . VAL A 1 104 ? -23.077 9.588 4.884 1.00 49.03 104 VAL A C 1
ATOM 836 O O . VAL A 1 104 ? -23.162 10.514 5.688 1.00 49.03 104 VAL A O 1
ATOM 839 N N . GLN A 1 105 ? -23.144 9.807 3.565 1.00 51.31 105 GLN A N 1
ATOM 840 C CA . GLN A 1 105 ? -23.398 11.126 2.984 1.00 51.31 105 GLN A CA 1
ATOM 841 C C . GLN A 1 105 ? -24.239 11.031 1.706 1.00 51.31 105 GLN A C 1
ATOM 843 O O . GLN A 1 105 ? -23.843 10.415 0.721 1.00 51.31 105 GLN A O 1
ATOM 848 N N . SER A 1 106 ? -25.388 11.707 1.715 1.00 46.16 106 SER A N 1
ATOM 849 C CA . SER A 1 106 ? -26.205 11.994 0.535 1.00 46.16 106 SER A CA 1
ATOM 850 C C . SER A 1 106 ? -26.094 13.492 0.257 1.00 46.16 106 SER A C 1
ATOM 852 O O . SER A 1 106 ? -26.698 14.293 0.970 1.00 46.16 106 SER A O 1
ATOM 854 N N . SER A 1 107 ? -25.328 13.889 -0.762 1.00 50.31 107 SER A N 1
ATOM 855 C CA . SER A 1 107 ? -25.444 15.243 -1.315 1.00 50.31 107 SER A CA 1
ATOM 856 C C . SER A 1 107 ? -26.289 15.181 -2.583 1.00 50.31 107 SER A C 1
ATOM 858 O O . SER A 1 107 ? -26.078 14.320 -3.433 1.00 50.31 107 SER A O 1
ATOM 860 N N . THR A 1 108 ? -27.237 16.103 -2.734 1.00 55.47 108 THR A N 1
ATOM 861 C CA 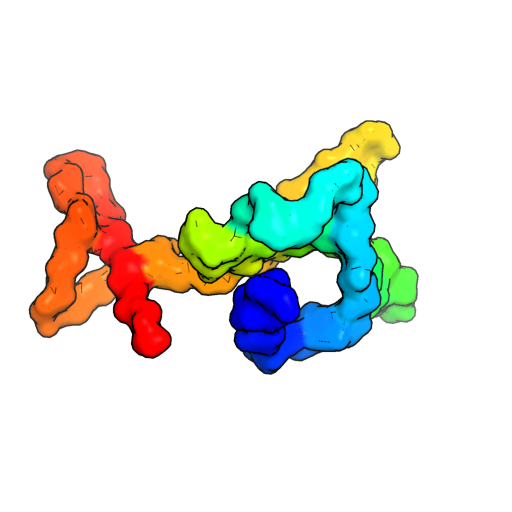. THR A 1 108 ? -28.184 16.178 -3.863 1.00 55.47 108 THR A CA 1
ATOM 862 C C . THR A 1 108 ? -27.532 16.439 -5.231 1.00 55.47 108 THR A C 1
ATOM 864 O O . THR A 1 108 ? -28.242 16.617 -6.215 1.00 55.47 108 THR A O 1
ATOM 867 N N . GLY A 1 109 ? -26.197 16.483 -5.307 1.00 53.75 109 GLY A N 1
ATOM 868 C CA . GLY A 1 109 ? -25.429 16.744 -6.527 1.00 53.75 109 GLY A CA 1
ATOM 869 C C . GLY A 1 109 ? -24.328 15.727 -6.837 1.00 53.75 109 GLY A C 1
ATOM 870 O O . GLY A 1 109 ? -23.641 15.893 -7.840 1.00 53.75 109 GLY A O 1
ATOM 871 N N . ALA A 1 110 ? -24.139 14.687 -6.020 1.00 48.75 110 ALA A N 1
ATOM 872 C CA . ALA A 1 110 ? -23.149 13.647 -6.283 1.00 48.75 110 ALA A CA 1
ATOM 873 C C . ALA A 1 110 ? -23.849 12.365 -6.758 1.00 48.75 110 ALA A C 1
ATOM 875 O O . ALA A 1 110 ? -24.663 11.799 -6.036 1.00 48.75 110 ALA A O 1
ATOM 876 N N . SER A 1 111 ? -23.522 11.878 -7.960 1.00 47.56 111 SER A N 1
ATOM 877 C CA . SER A 1 111 ? -24.002 10.584 -8.490 1.00 47.56 111 SER A CA 1
ATOM 878 C C . SER A 1 111 ? -23.295 9.376 -7.867 1.00 47.56 111 SER A C 1
ATOM 880 O O . SER A 1 111 ? -23.355 8.271 -8.402 1.00 47.56 111 SER A O 1
ATOM 882 N N . TRP A 1 112 ? -22.545 9.601 -6.796 1.00 41.16 112 TRP A N 1
ATOM 883 C CA . TRP A 1 112 ? -21.743 8.605 -6.118 1.00 41.16 112 TRP A CA 1
ATOM 884 C C . TRP A 1 112 ? -22.077 8.627 -4.636 1.00 41.16 112 TRP A C 1
ATOM 886 O O . TRP A 1 112 ? -22.346 9.670 -4.038 1.00 41.16 112 TRP A O 1
ATOM 896 N N . SER A 1 113 ? -22.074 7.439 -4.060 1.00 45.09 113 SER A N 1
ATOM 897 C CA . SER A 1 113 ? -22.331 7.205 -2.655 1.00 45.09 113 SER A CA 1
ATOM 898 C C . SER A 1 113 ? -21.070 6.643 -2.025 1.00 45.09 113 SER A C 1
ATOM 900 O O . SER A 1 113 ? -20.386 5.818 -2.626 1.00 45.09 113 SER A O 1
ATOM 902 N N . LEU A 1 114 ? -20.758 7.132 -0.830 1.00 41.34 114 LEU A N 1
ATOM 903 C CA . LEU A 1 114 ? -19.669 6.630 -0.013 1.00 41.34 114 LEU A CA 1
ATOM 904 C C . LEU A 1 114 ? -20.272 5.790 1.110 1.00 41.34 114 LEU A C 1
ATOM 906 O O . LEU A 1 114 ? -21.176 6.258 1.812 1.00 41.34 114 LEU A O 1
ATOM 910 N N . ALA A 1 115 ? -19.765 4.579 1.291 1.00 44.81 115 ALA A N 1
ATOM 911 C CA . ALA A 1 115 ? -20.132 3.747 2.419 1.00 44.81 115 ALA A CA 1
ATOM 912 C C . ALA A 1 115 ? -18.894 3.165 3.078 1.00 44.81 115 ALA A C 1
ATOM 914 O O . ALA A 1 115 ? -17.979 2.699 2.402 1.00 44.81 115 ALA A O 1
ATOM 915 N N . ALA A 1 116 ? -18.924 3.171 4.406 1.00 43.44 116 ALA A N 1
ATOM 916 C CA . ALA A 1 116 ? -17.955 2.476 5.224 1.00 43.44 116 ALA A CA 1
ATOM 917 C C . ALA A 1 116 ? -18.389 1.014 5.372 1.00 43.44 116 ALA A C 1
ATOM 919 O O . ALA A 1 116 ? -19.515 0.743 5.789 1.00 43.44 116 ALA A O 1
ATOM 920 N N . GLY A 1 117 ? -17.497 0.083 5.029 1.00 41.41 117 GLY A N 1
ATOM 921 C CA . GLY A 1 117 ? -17.649 -1.321 5.404 1.00 41.41 117 GLY A CA 1
ATOM 922 C C . GLY A 1 117 ? -17.516 -1.495 6.918 1.00 41.41 117 GLY A C 1
ATOM 923 O O . GLY A 1 117 ? -16.757 -0.770 7.563 1.00 41.41 117 GLY A O 1
ATOM 924 N N . ASP A 1 118 ? -18.268 -2.444 7.474 1.00 41.59 118 ASP A N 1
ATOM 925 C CA . ASP A 1 118 ? -18.249 -2.780 8.899 1.00 41.59 118 ASP A CA 1
ATOM 926 C C . ASP A 1 118 ? -16.881 -3.390 9.280 1.00 41.59 118 ASP A C 1
ATOM 928 O O . ASP A 1 118 ? -16.491 -4.413 8.699 1.00 41.59 118 ASP A O 1
ATOM 932 N N . PRO A 1 119 ? -16.104 -2.777 10.195 1.00 42.62 119 PRO A N 1
ATOM 933 C CA . PRO A 1 119 ? -14.851 -3.345 10.668 1.00 42.62 119 PRO A CA 1
ATOM 934 C C . PRO A 1 119 ? -15.181 -4.428 11.699 1.00 42.62 119 PRO A C 1
ATOM 936 O O . PRO A 1 119 ? -15.240 -4.146 12.896 1.00 42.62 119 PRO A O 1
ATOM 939 N N . GLY A 1 120 ? -15.462 -5.639 11.210 1.00 36.88 120 GLY A N 1
ATOM 940 C CA . GLY A 1 120 ? -15.729 -6.818 12.044 1.00 36.88 120 GLY A CA 1
ATOM 941 C C . GLY A 1 120 ? -14.677 -7.092 13.117 1.00 36.88 120 GLY A C 1
ATOM 942 O O . GLY A 1 120 ? -13.510 -6.662 12.959 1.00 36.88 120 GLY A O 1
#

Sequence (120 aa):
AWLQQVLEPVRTAVPQLAALELRRSRDKVPSEAVAEVWLAAVATGHDRSDRLVRQLKELRVQRQPPVVEIYDVTEHGRQFYRTQVFSSDTAWSFHAPATGELLVQSSTGASWSLAAGDPG